Protein AF-A0A8T6LAB1-F1 (afdb_monomer_lite)

pLDDT: mean 95.21, std 7.31, range [55.25, 98.44]

Foldseek 3Di:
DPPLLVVLLVCVVVPNDPVVVLVVLVVCCVVVNDVVSVVSVVSNCVNPNPVD

Radius of gyration: 10.44 Å; chains: 1; bounding box: 25×23×23 Å

Sequence (52 aa):
MGALHLHFAGAKNVGVDRTKLLGVIAHGAHYAGWPNAMAALRVLNQVWPEEE

Structure (mmCIF, N/CA/C/O backbone):
data_AF-A0A8T6LAB1-F1
#
_entry.id   AF-A0A8T6LAB1-F1
#
loop_
_atom_site.group_PDB
_atom_site.id
_atom_site.type_symbol
_atom_site.label_atom_id
_atom_site.label_alt_id
_atom_site.label_comp_id
_atom_site.label_asym_id
_atom_site.label_entity_id
_atom_site.label_seq_id
_atom_site.pdbx_PDB_ins_code
_atom_site.Cartn_x
_atom_site.Cartn_y
_atom_site.Cartn_z
_atom_site.occupancy
_atom_site.B_iso_or_equiv
_atom_site.auth_seq_id
_atom_site.auth_comp_id
_atom_site.auth_asym_id
_atom_site.auth_atom_id
_atom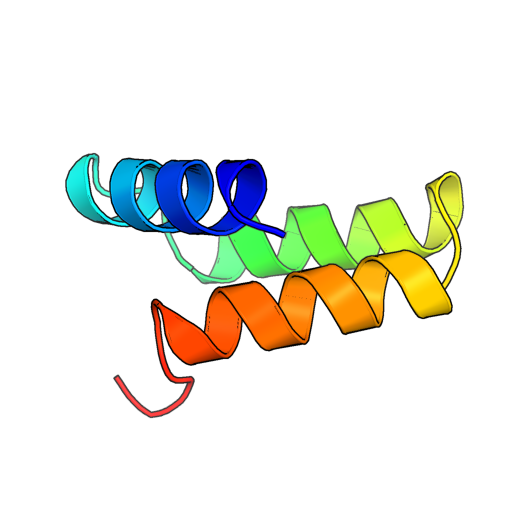_site.pdbx_PDB_model_num
ATOM 1 N N . MET A 1 1 ? 9.151 7.072 5.551 1.00 55.25 1 MET A N 1
ATOM 2 C CA . MET A 1 1 ? 8.605 5.848 6.183 1.00 55.25 1 MET A CA 1
ATOM 3 C C . MET A 1 1 ? 7.345 6.090 7.024 1.00 55.25 1 MET A C 1
ATOM 5 O O . MET A 1 1 ? 6.556 5.166 7.119 1.00 55.25 1 MET A O 1
ATOM 9 N N . GLY A 1 2 ? 7.079 7.297 7.554 1.00 72.31 2 GLY A N 1
ATOM 10 C CA . GLY A 1 2 ? 5.858 7.564 8.345 1.00 72.31 2 GLY A CA 1
ATOM 11 C C . GLY A 1 2 ? 4.538 7.655 7.556 1.00 72.31 2 GLY A C 1
ATOM 12 O O . GLY A 1 2 ? 3.526 7.134 8.008 1.00 72.31 2 GLY A O 1
ATOM 13 N N . ALA A 1 3 ? 4.536 8.254 6.358 1.00 88.12 3 ALA A N 1
ATOM 14 C CA . ALA A 1 3 ? 3.291 8.488 5.611 1.00 88.12 3 ALA A CA 1
ATOM 15 C C . ALA A 1 3 ? 2.582 7.192 5.172 1.00 88.12 3 ALA A C 1
ATOM 17 O O . ALA A 1 3 ? 1.375 7.055 5.339 1.00 88.12 3 ALA A O 1
ATOM 18 N N . LEU A 1 4 ? 3.326 6.209 4.655 1.00 93.69 4 LEU A N 1
ATOM 19 C CA . LEU A 1 4 ? 2.732 4.966 4.149 1.00 93.69 4 LEU A CA 1
ATOM 20 C C . LEU A 1 4 ? 2.105 4.113 5.265 1.00 93.69 4 LEU A C 1
ATOM 22 O O . LEU A 1 4 ? 1.057 3.511 5.057 1.00 93.69 4 LEU A O 1
ATOM 26 N N . HIS A 1 5 ? 2.705 4.118 6.459 1.00 96.50 5 HIS A N 1
ATOM 27 C CA . HIS A 1 5 ? 2.160 3.436 7.634 1.00 96.50 5 HIS A CA 1
ATOM 28 C C . HIS A 1 5 ? 0.782 4.006 8.013 1.00 96.50 5 HIS A C 1
ATOM 30 O O . HIS A 1 5 ? -0.172 3.252 8.193 1.00 96.50 5 HIS A O 1
ATOM 36 N N . LEU A 1 6 ? 0.654 5.341 8.039 1.00 97.06 6 LEU A N 1
ATOM 37 C CA . LEU A 1 6 ? -0.621 6.023 8.291 1.00 97.06 6 LEU A CA 1
ATOM 38 C C . LEU A 1 6 ? -1.674 5.691 7.224 1.00 97.06 6 LEU A C 1
ATOM 40 O O . LEU A 1 6 ? -2.830 5.445 7.562 1.00 97.06 6 LEU A O 1
ATOM 44 N N . HIS A 1 7 ? -1.290 5.640 5.944 1.00 96.88 7 HIS A N 1
ATOM 45 C CA . HIS A 1 7 ? -2.222 5.308 4.864 1.00 96.88 7 HIS A CA 1
ATOM 46 C C . HIS A 1 7 ? -2.705 3.854 4.908 1.00 96.88 7 HIS A C 1
ATOM 48 O O . HIS A 1 7 ? -3.891 3.621 4.684 1.00 96.88 7 HIS A O 1
ATOM 54 N N . PHE A 1 8 ? -1.846 2.883 5.235 1.00 97.56 8 PHE A N 1
ATOM 55 C CA . PHE A 1 8 ? -2.289 1.494 5.397 1.00 97.56 8 PHE A CA 1
ATOM 56 C C . PHE A 1 8 ? -3.192 1.308 6.620 1.00 97.56 8 PHE A C 1
ATOM 58 O O . PHE A 1 8 ? -4.207 0.623 6.515 1.00 97.56 8 PHE A O 1
ATOM 65 N N . ALA A 1 9 ? -2.890 1.969 7.743 1.00 96.94 9 ALA A N 1
ATOM 66 C CA . ALA A 1 9 ? -3.763 1.946 8.917 1.00 96.94 9 ALA A CA 1
ATOM 67 C C . ALA A 1 9 ? -5.134 2.572 8.603 1.00 96.94 9 ALA A C 1
ATOM 69 O O . ALA A 1 9 ? -6.173 2.005 8.933 1.00 96.94 9 ALA A O 1
ATOM 70 N N . GLY A 1 10 ? -5.148 3.700 7.885 1.00 97.88 10 GLY A N 1
ATOM 71 C CA . GLY A 1 10 ? -6.377 4.326 7.401 1.00 97.88 10 GLY A CA 1
ATOM 72 C C . GLY A 1 10 ? -7.174 3.418 6.462 1.00 97.88 10 GLY A C 1
ATOM 73 O O . GLY A 1 10 ? -8.382 3.283 6.634 1.00 97.88 10 GLY A O 1
ATOM 74 N N . ALA A 1 11 ? -6.507 2.751 5.515 1.00 97.75 11 ALA A N 1
ATOM 75 C CA . ALA A 1 11 ? -7.141 1.808 4.595 1.00 97.75 11 ALA A CA 1
ATOM 76 C C . ALA A 1 11 ? -7.811 0.640 5.341 1.00 97.75 11 ALA A C 1
ATOM 78 O O . ALA A 1 11 ? -8.957 0.311 5.039 1.00 97.75 11 ALA A O 1
ATOM 79 N N . LYS A 1 12 ? -7.141 0.072 6.356 1.00 96.50 12 LYS A N 1
ATOM 80 C CA . LYS A 1 12 ? -7.716 -0.960 7.234 1.00 96.50 12 LYS A CA 1
ATOM 81 C C . LYS A 1 12 ? -8.944 -0.434 7.985 1.00 96.50 12 LYS A C 1
ATOM 83 O O . LYS A 1 12 ? -9.993 -1.069 7.961 1.00 96.50 12 LYS A O 1
ATOM 88 N N . ASN A 1 13 ? -8.848 0.759 8.575 1.00 97.75 13 ASN A N 1
ATOM 89 C CA . ASN A 1 13 ? -9.933 1.363 9.358 1.00 97.75 13 ASN A CA 1
ATOM 90 C C . ASN A 1 13 ? -11.204 1.640 8.542 1.00 97.75 13 ASN A C 1
ATOM 92 O O . ASN A 1 13 ? -12.300 1.589 9.092 1.00 97.75 13 ASN A O 1
ATOM 96 N N . VAL A 1 14 ? -11.074 1.931 7.245 1.00 97.81 14 VAL A N 1
ATOM 97 C CA . VAL A 1 14 ? -12.227 2.157 6.353 1.00 97.81 14 VAL A CA 1
ATOM 98 C C . VAL A 1 14 ? -12.684 0.887 5.621 1.00 97.81 14 VAL A C 1
ATOM 100 O O . VAL A 1 14 ? -13.527 0.966 4.731 1.00 97.81 14 VAL A O 1
ATOM 103 N N . GLY A 1 15 ? -12.145 -0.282 5.984 1.00 96.81 15 GLY A N 1
ATOM 104 C CA . GLY A 1 15 ? -12.581 -1.577 5.460 1.00 96.81 15 GLY A CA 1
ATOM 105 C C . GLY A 1 15 ? -12.048 -1.926 4.068 1.00 96.81 15 GLY A C 1
ATOM 106 O O . GLY A 1 15 ? -12.67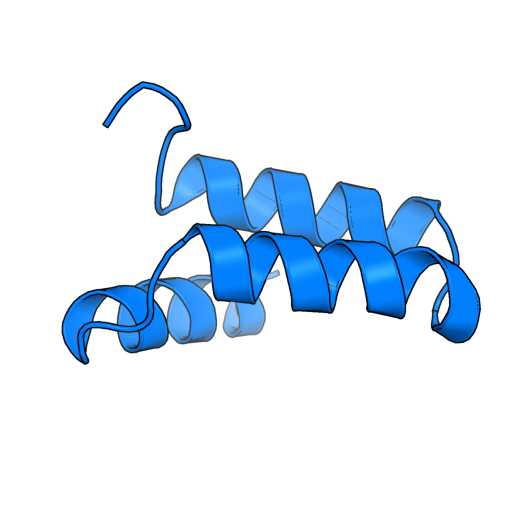6 -2.706 3.353 1.00 96.81 15 GLY A O 1
ATOM 107 N N . VAL A 1 16 ? -10.910 -1.361 3.644 1.00 97.56 16 VAL A N 1
ATOM 108 C CA . VAL A 1 16 ? -10.243 -1.824 2.417 1.00 97.56 16 VAL A CA 1
ATOM 109 C C . VAL A 1 16 ? -9.703 -3.231 2.639 1.00 97.56 16 VAL A C 1
ATOM 111 O O . VAL A 1 16 ? -8.938 -3.475 3.568 1.00 97.56 16 VAL A O 1
ATOM 114 N N . ASP A 1 17 ? -10.056 -4.139 1.735 1.00 96.50 17 ASP A N 1
ATOM 115 C CA . ASP A 1 17 ? -9.565 -5.511 1.755 1.00 96.50 17 ASP A CA 1
ATOM 116 C C . ASP A 1 17 ? -8.037 -5.592 1.561 1.00 96.50 17 ASP A C 1
ATOM 118 O O . ASP A 1 17 ? -7.462 -4.944 0.675 1.00 96.50 17 ASP A O 1
ATOM 122 N N . ARG A 1 18 ? -7.377 -6.434 2.364 1.00 96.25 18 ARG A N 1
ATOM 123 C CA . ARG A 1 18 ? -5.919 -6.623 2.337 1.00 96.25 18 ARG A CA 1
ATOM 124 C C . ARG A 1 18 ? -5.419 -7.113 0.976 1.00 96.25 18 ARG A C 1
ATOM 126 O O . ARG A 1 18 ? -4.380 -6.652 0.505 1.00 96.25 18 ARG A O 1
ATOM 133 N N . THR A 1 19 ? -6.173 -7.976 0.298 1.00 97.19 19 THR A N 1
ATOM 134 C CA . THR A 1 19 ? -5.842 -8.503 -1.037 1.00 97.19 19 THR A CA 1
ATOM 135 C C . THR A 1 19 ? -5.811 -7.391 -2.075 1.00 97.19 19 THR A C 1
ATOM 137 O O . THR A 1 19 ? -4.978 -7.398 -2.982 1.00 97.19 19 THR A O 1
ATOM 140 N N . LYS A 1 20 ? -6.659 -6.369 -1.918 1.00 98.12 20 LYS A N 1
ATOM 141 C CA . LYS A 1 20 ? -6.639 -5.180 -2.776 1.00 98.12 20 LYS A CA 1
ATOM 142 C C . LYS A 1 20 ? -5.340 -4.390 -2.615 1.00 98.12 20 LYS A C 1
ATOM 144 O O . LYS A 1 20 ? -4.761 -3.964 -3.612 1.00 98.12 20 LYS A O 1
ATOM 149 N N . LEU A 1 21 ? -4.856 -4.235 -1.381 1.00 97.81 21 LEU A N 1
ATOM 150 C CA . LEU A 1 21 ? -3.570 -3.587 -1.102 1.00 97.81 21 LEU A CA 1
ATOM 151 C C . LEU A 1 21 ? -2.400 -4.402 -1.669 1.00 97.81 21 LEU A C 1
ATOM 153 O O . LEU A 1 21 ? -1.512 -3.826 -2.297 1.00 97.81 21 LEU A O 1
ATOM 157 N N . LEU A 1 22 ? -2.433 -5.732 -1.534 1.00 97.94 22 LEU A N 1
ATOM 158 C CA . LEU A 1 22 ? -1.451 -6.622 -2.164 1.00 97.94 22 LEU A CA 1
ATOM 159 C C . LEU A 1 22 ? -1.453 -6.477 -3.693 1.00 97.94 22 LEU A C 1
ATOM 161 O O . LEU A 1 22 ? -0.386 -6.389 -4.297 1.00 97.94 22 LEU A O 1
ATOM 165 N N . GLY A 1 23 ? -2.630 -6.364 -4.315 1.00 98.31 23 GLY A N 1
ATOM 166 C CA . GLY A 1 23 ? -2.763 -6.104 -5.750 1.00 98.31 23 GLY A CA 1
ATOM 167 C C . GLY A 1 23 ? -2.132 -4.776 -6.182 1.00 98.31 23 GLY A C 1
ATOM 168 O O . GLY A 1 23 ? -1.401 -4.735 -7.171 1.00 98.31 23 GLY A O 1
ATOM 169 N N . VAL A 1 24 ? -2.338 -3.699 -5.414 1.00 97.88 24 VAL A N 1
ATOM 170 C CA . VAL A 1 24 ? -1.697 -2.394 -5.669 1.00 97.88 24 VAL A CA 1
ATOM 171 C C . VAL A 1 24 ? -0.176 -2.486 -5.533 1.00 97.88 24 VAL A C 1
ATOM 173 O O . VAL A 1 24 ? 0.545 -1.947 -6.370 1.00 97.88 24 VAL A O 1
ATOM 176 N N . ILE A 1 25 ? 0.331 -3.195 -4.521 1.00 98.25 25 ILE A N 1
ATOM 177 C CA . ILE A 1 25 ? 1.774 -3.400 -4.327 1.00 98.25 25 ILE A CA 1
ATOM 178 C C . ILE A 1 25 ? 2.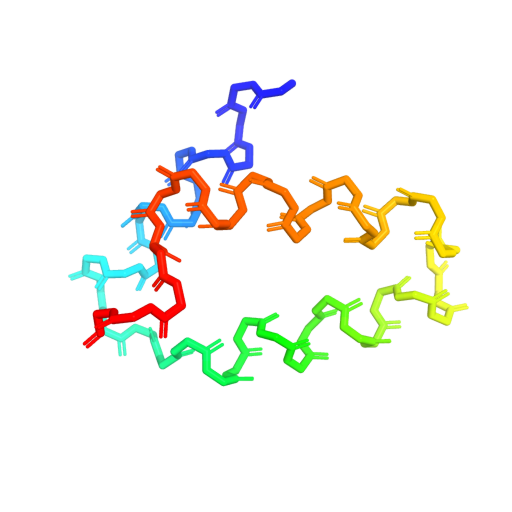371 -4.210 -5.488 1.00 98.25 25 ILE A C 1
ATOM 180 O O . ILE A 1 25 ? 3.409 -3.826 -6.029 1.00 98.25 25 ILE A O 1
ATOM 184 N N . ALA A 1 26 ? 1.706 -5.284 -5.921 1.00 98.31 26 ALA A N 1
ATOM 185 C CA . ALA A 1 26 ? 2.137 -6.106 -7.052 1.00 98.31 26 ALA A CA 1
ATOM 186 C C . ALA A 1 26 ? 2.131 -5.323 -8.379 1.00 98.31 26 ALA A C 1
ATOM 188 O O . ALA A 1 26 ? 3.051 -5.446 -9.192 1.00 98.31 26 ALA A O 1
ATOM 189 N N . HIS A 1 27 ? 1.139 -4.454 -8.581 1.00 98.44 27 HIS A N 1
ATOM 190 C CA . HIS A 1 27 ? 1.119 -3.517 -9.703 1.00 98.44 27 HIS A CA 1
ATOM 191 C C . HIS A 1 27 ? 2.281 -2.514 -9.606 1.00 98.44 27 HIS A C 1
ATOM 193 O O . HIS A 1 27 ? 3.010 -2.291 -10.572 1.00 98.44 27 HIS A O 1
ATOM 199 N N . GLY A 1 28 ? 2.529 -1.981 -8.407 1.00 98.25 28 GLY A N 1
ATOM 200 C CA . GLY A 1 28 ? 3.657 -1.103 -8.112 1.00 98.25 28 GLY A CA 1
ATOM 201 C C . GLY A 1 28 ?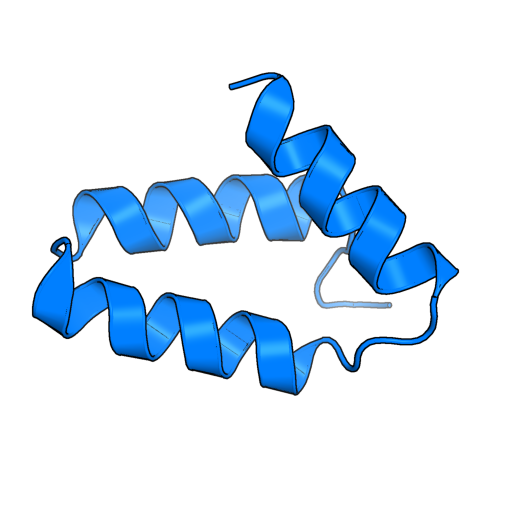 5.021 -1.745 -8.373 1.00 98.25 28 GLY A C 1
ATOM 202 O O . GLY A 1 28 ? 5.945 -1.040 -8.755 1.00 98.25 28 GLY A O 1
ATOM 203 N N . ALA A 1 29 ? 5.164 -3.068 -8.268 1.00 98.38 29 ALA A N 1
ATOM 204 C CA . ALA A 1 29 ? 6.413 -3.741 -8.629 1.00 98.38 29 ALA A CA 1
ATOM 205 C C . ALA A 1 29 ? 6.783 -3.539 -10.109 1.00 98.38 29 ALA A C 1
ATOM 207 O O . ALA A 1 29 ? 7.962 -3.385 -10.424 1.00 98.38 29 ALA A O 1
ATOM 208 N N . HIS A 1 30 ? 5.786 -3.474 -10.998 1.00 98.00 30 HIS A N 1
ATOM 209 C CA . HIS A 1 30 ? 5.989 -3.250 -12.431 1.00 98.00 30 HIS A CA 1
ATOM 210 C C . HIS A 1 30 ? 6.278 -1.779 -12.756 1.00 98.00 30 HIS A C 1
ATOM 212 O O . HIS A 1 30 ? 7.131 -1.497 -13.592 1.00 98.00 30 HIS A O 1
ATOM 218 N N . TYR A 1 31 ? 5.598 -0.841 -12.087 1.00 98.31 31 TYR A N 1
ATOM 219 C CA . TYR A 1 31 ? 5.675 0.591 -12.418 1.00 98.31 31 TYR A CA 1
ATOM 220 C C . TYR A 1 31 ? 6.666 1.395 -11.572 1.00 98.31 31 TYR A C 1
ATOM 222 O O . TYR A 1 31 ? 7.183 2.413 -12.022 1.00 98.31 31 TYR A O 1
ATOM 230 N N . ALA A 1 32 ? 6.934 0.952 -10.348 1.00 97.75 32 ALA A N 1
ATOM 231 C CA . ALA A 1 32 ? 7.843 1.593 -9.401 1.00 97.75 32 ALA A CA 1
ATOM 232 C C . ALA A 1 32 ? 9.037 0.696 -9.029 1.00 97.75 32 ALA A C 1
ATOM 234 O O . ALA A 1 32 ? 9.904 1.122 -8.267 1.00 97.75 32 ALA A O 1
ATOM 235 N N . GLY A 1 33 ? 9.110 -0.523 -9.569 1.00 98.06 33 GLY A N 1
ATOM 236 C CA . GLY A 1 33 ? 10.209 -1.458 -9.360 1.00 98.06 33 GLY A CA 1
ATOM 237 C C . GLY A 1 33 ? 10.076 -2.318 -8.100 1.00 98.06 33 GLY A C 1
ATOM 238 O O . GLY A 1 33 ? 9.488 -1.935 -7.083 1.00 98.06 33 GLY A O 1
ATOM 239 N N . TRP A 1 34 ? 10.697 -3.497 -8.160 1.00 98.12 34 TRP A N 1
ATOM 240 C CA . TRP A 1 34 ? 10.658 -4.506 -7.098 1.00 98.12 34 TRP A CA 1
ATOM 241 C C . TRP A 1 34 ? 11.112 -3.998 -5.713 1.00 98.12 34 TRP A C 1
ATOM 243 O O . TRP A 1 34 ? 10.416 -4.273 -4.733 1.00 98.12 34 TRP A O 1
ATOM 253 N N . PRO A 1 35 ? 12.208 -3.214 -5.572 1.00 98.06 35 PRO A N 1
ATOM 254 C CA . PRO A 1 35 ? 12.653 -2.738 -4.257 1.00 98.06 35 PRO A CA 1
ATOM 255 C C . PRO A 1 35 ? 11.619 -1.861 -3.538 1.00 98.06 35 PRO A C 1
ATOM 257 O O . PRO A 1 35 ? 11.447 -1.987 -2.322 1.00 98.06 35 PRO A O 1
ATOM 260 N N . ASN A 1 36 ? 10.899 -1.018 -4.284 1.00 97.12 36 ASN A N 1
ATOM 261 C CA . ASN A 1 36 ? 9.859 -0.144 -3.742 1.00 97.12 36 ASN A CA 1
ATOM 262 C C . ASN A 1 36 ? 8.624 -0.943 -3.317 1.00 97.12 36 ASN A C 1
ATOM 264 O O . ASN A 1 36 ? 8.102 -0.725 -2.223 1.00 97.12 36 ASN A O 1
ATOM 268 N N . ALA A 1 37 ? 8.202 -1.917 -4.128 1.00 98.31 37 ALA A N 1
ATOM 269 C CA . ALA A 1 37 ? 7.094 -2.804 -3.780 1.00 98.31 37 ALA A CA 1
ATOM 270 C C . ALA A 1 37 ? 7.394 -3.629 -2.519 1.00 98.31 37 ALA A C 1
ATOM 272 O O . ALA A 1 37 ? 6.578 -3.674 -1.601 1.00 98.31 37 ALA A O 1
ATOM 273 N N . MET A 1 38 ? 8.597 -4.198 -2.408 1.00 98.06 38 MET A N 1
ATOM 274 C CA . MET A 1 38 ? 9.002 -4.943 -1.211 1.00 98.06 38 MET A CA 1
ATOM 275 C C . MET A 1 38 ? 9.115 -4.042 0.025 1.00 98.06 38 MET A C 1
ATOM 277 O O . MET A 1 38 ? 8.816 -4.481 1.135 1.00 98.06 38 MET A O 1
ATOM 281 N N . ALA A 1 39 ? 9.526 -2.779 -0.135 1.00 97.62 39 ALA A N 1
ATOM 282 C CA . ALA A 1 39 ? 9.498 -1.806 0.955 1.00 97.62 39 ALA A CA 1
ATOM 283 C C . ALA A 1 39 ? 8.065 -1.503 1.413 1.00 97.62 39 ALA A C 1
ATOM 285 O O . ALA A 1 39 ? 7.812 -1.495 2.616 1.00 97.62 39 ALA A O 1
ATOM 286 N N . ALA A 1 40 ? 7.129 -1.320 0.478 1.00 97.81 40 ALA A N 1
ATOM 287 C CA . ALA A 1 40 ? 5.717 -1.128 0.793 1.00 97.81 40 ALA A CA 1
ATOM 288 C C . ALA A 1 40 ? 5.111 -2.357 1.486 1.00 97.81 40 ALA A C 1
ATOM 290 O O . ALA A 1 40 ? 4.439 -2.201 2.501 1.00 97.81 40 ALA A O 1
ATOM 291 N N . LEU A 1 41 ? 5.415 -3.568 1.007 1.00 97.62 41 LEU A N 1
ATOM 292 C CA . LEU A 1 41 ? 4.959 -4.821 1.612 1.00 97.62 41 LEU A CA 1
ATOM 293 C C . LEU A 1 41 ? 5.433 -4.970 3.062 1.00 97.62 41 LEU A C 1
ATOM 295 O O . LEU A 1 41 ? 4.646 -5.330 3.930 1.00 97.62 41 LEU A O 1
ATOM 299 N N . ARG A 1 42 ? 6.696 -4.631 3.358 1.00 97.44 42 ARG A N 1
ATOM 300 C CA . ARG A 1 42 ? 7.204 -4.641 4.741 1.00 97.44 42 ARG A CA 1
ATOM 301 C C . ARG A 1 42 ? 6.428 -3.689 5.649 1.00 97.44 42 ARG A C 1
ATOM 303 O O . ARG A 1 42 ? 6.139 -4.051 6.782 1.00 97.44 42 ARG A O 1
ATOM 310 N N . VAL A 1 43 ? 6.084 -2.494 5.164 1.00 97.62 43 VAL A N 1
ATOM 311 C CA . VAL A 1 43 ? 5.278 -1.536 5.939 1.00 97.62 43 VAL A CA 1
ATOM 312 C C . VAL A 1 43 ? 3.845 -2.044 6.109 1.00 97.62 43 VAL A C 1
ATOM 314 O O . VAL A 1 43 ? 3.304 -1.930 7.204 1.00 97.62 43 VAL A O 1
ATOM 317 N N . LEU A 1 44 ? 3.248 -2.645 5.074 1.00 97.56 44 LEU A N 1
ATOM 318 C CA . LEU A 1 44 ? 1.928 -3.270 5.178 1.00 97.56 44 LEU A CA 1
ATOM 319 C C . LEU A 1 44 ? 1.927 -4.360 6.257 1.00 97.56 44 LEU A C 1
ATOM 321 O O . LEU A 1 44 ? 1.068 -4.323 7.125 1.00 97.56 44 LEU A O 1
ATOM 325 N N . ASN A 1 45 ? 2.924 -5.249 6.273 1.00 9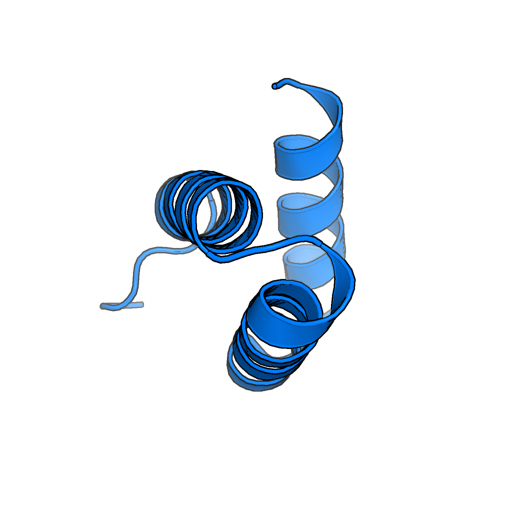7.25 45 ASN A N 1
ATOM 326 C CA . ASN A 1 45 ? 3.030 -6.329 7.262 1.00 97.25 45 ASN A CA 1
ATOM 327 C C . ASN A 1 45 ? 3.277 -5.835 8.700 1.00 97.25 45 ASN A C 1
ATOM 329 O O . ASN A 1 45 ? 2.935 -6.537 9.643 1.00 97.25 45 ASN A O 1
ATOM 333 N N . GLN A 1 46 ? 3.844 -4.638 8.890 1.00 96.25 46 GLN A N 1
ATOM 334 C CA . GLN A 1 46 ? 3.959 -4.018 10.220 1.00 96.25 46 GLN A CA 1
ATOM 335 C C . GLN A 1 46 ? 2.612 -3.511 10.755 1.00 96.25 46 GLN A C 1
ATOM 337 O O . GLN A 1 46 ?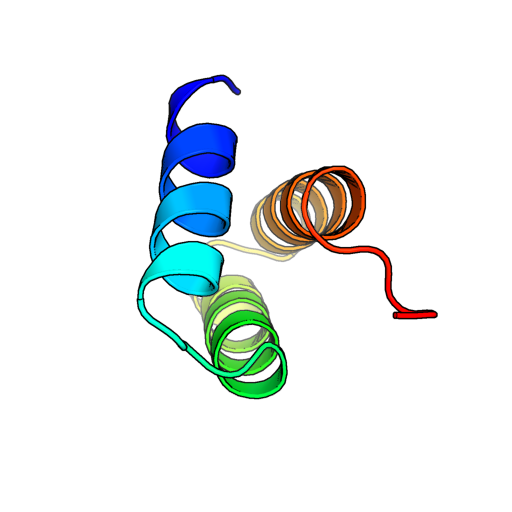 2.426 -3.451 11.965 1.00 96.25 46 GLN A O 1
ATOM 342 N N . VAL A 1 47 ? 1.701 -3.105 9.865 1.00 95.38 47 VAL A N 1
ATOM 343 C CA . VAL A 1 47 ? 0.368 -2.576 10.211 1.00 95.38 47 VAL A CA 1
ATOM 344 C C . VAL A 1 47 ? -0.684 -3.686 10.246 1.00 95.38 47 VAL A C 1
ATOM 346 O O . VAL A 1 47 ? -1.602 -3.659 11.063 1.00 95.38 47 VAL A O 1
ATOM 349 N N . TRP A 1 48 ? -0.567 -4.635 9.321 1.00 95.94 48 TRP A N 1
ATOM 350 C CA . TRP A 1 48 ? -1.502 -5.722 9.078 1.00 95.94 48 TRP A CA 1
ATOM 351 C C . TRP A 1 48 ? -0.724 -7.007 8.747 1.00 95.94 48 TRP A C 1
ATOM 353 O O . TRP A 1 48 ? -0.407 -7.262 7.570 1.00 95.94 48 TRP A O 1
ATOM 363 N N . PRO A 1 49 ? -0.391 -7.803 9.781 1.00 95.31 49 PRO A N 1
ATOM 364 C CA . PRO A 1 49 ? 0.266 -9.097 9.630 1.00 95.31 49 PRO A CA 1
ATOM 365 C C . PRO A 1 49 ? -0.502 -10.026 8.684 1.00 95.31 49 PRO A C 1
ATOM 367 O O . PRO A 1 49 ? -1.698 -9.868 8.471 1.00 95.31 49 PRO A O 1
ATOM 370 N N . GLU A 1 50 ? 0.196 -10.975 8.071 1.00 89.50 50 GLU A N 1
ATOM 371 C CA . GLU A 1 50 ? -0.409 -11.910 7.111 1.00 89.50 50 GLU A CA 1
ATOM 372 C C . GLU A 1 50 ? -1.283 -12.982 7.779 1.00 89.50 50 GLU A C 1
ATOM 374 O O . GLU A 1 50 ? -2.147 -13.560 7.132 1.00 89.50 50 GLU A O 1
ATOM 379 N N . GLU A 1 51 ? -1.065 -13.215 9.072 1.00 85.81 51 GLU A N 1
ATOM 380 C CA . GLU A 1 51 ? -1.725 -14.248 9.879 1.00 85.81 51 GLU A CA 1
ATOM 381 C C . GLU A 1 51 ? -3.042 -13.775 10.528 1.00 85.81 51 GLU A C 1
ATOM 383 O O . GLU A 1 51 ? -3.691 -14.560 11.217 1.00 85.81 51 GLU A O 1
ATOM 388 N N . GLU A 1 52 ? -3.414 -12.504 10.336 1.00 80.12 52 GLU A N 1
ATOM 389 C CA . GLU A 1 52 ? -4.669 -11.889 10.806 1.00 80.12 52 GLU A CA 1
ATOM 390 C C . GLU A 1 52 ? -5.751 -11.920 9.720 1.00 80.12 52 GLU A C 1
ATOM 392 O O . GLU A 1 52 ? -6.848 -12.446 10.010 1.00 80.12 52 GLU A O 1
#

Secondary structure (DSSP, 8-state):
-HHHHHHHHHHHHTT--HHHHHHHHHHHHHHT-HHHHHHHHHHHHHHS-TT-